Protein AF-A0A534NXF1-F1 (afdb_monomer_lite)

Secondary structure (DSSP, 8-state):
----S-EE--S-SS---SSS-TTHHHHHHHHHHHHTT--GGGEE-PPTT--------

Structure (mmCIF, N/CA/C/O backbone):
data_AF-A0A534NXF1-F1
#
_entry.id   AF-A0A534NXF1-F1
#
loop_
_atom_site.group_PDB
_atom_site.id
_atom_site.type_symbol
_atom_site.label_atom_id
_atom_site.label_alt_id
_atom_site.label_comp_id
_atom_site.label_asym_id
_atom_site.label_entity_i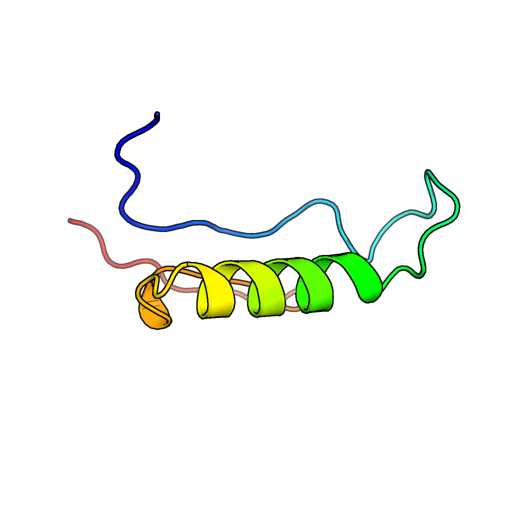d
_atom_site.label_seq_id
_atom_site.pdbx_PDB_ins_code
_atom_site.Cartn_x
_atom_site.Cartn_y
_atom_site.Cartn_z
_atom_site.occupancy
_atom_site.B_iso_or_equiv
_atom_site.auth_seq_id
_atom_site.auth_comp_id
_atom_site.auth_asym_id
_atom_site.auth_atom_id
_atom_site.pdbx_PDB_model_num
ATOM 1 N N . ASP A 1 1 ? -1.901 -7.574 14.471 1.00 81.62 1 ASP A N 1
ATOM 2 C CA . ASP A 1 1 ? -0.530 -7.040 14.354 1.00 81.62 1 ASP A CA 1
ATOM 3 C C . ASP A 1 1 ? -0.465 -5.584 14.767 1.00 81.62 1 ASP A C 1
ATOM 5 O O . ASP A 1 1 ? -0.254 -5.345 15.941 1.00 81.62 1 ASP A O 1
ATOM 9 N N . LEU A 1 2 ? -0.732 -4.617 13.885 1.00 92.81 2 LEU A N 1
ATOM 10 C CA . LEU A 1 2 ? -0.558 -3.194 14.231 1.00 92.81 2 LEU A CA 1
ATOM 11 C C . LEU A 1 2 ? -1.816 -2.496 14.779 1.00 92.81 2 LEU A C 1
ATOM 13 O O . LEU A 1 2 ? -1.729 -1.365 15.241 1.00 92.81 2 LEU A O 1
ATOM 17 N N . GLY A 1 3 ? -2.999 -3.116 14.671 1.00 91.50 3 GLY A N 1
ATOM 18 C CA . GLY A 1 3 ? -4.269 -2.468 15.043 1.00 91.50 3 GLY A CA 1
ATOM 19 C C . GLY A 1 3 ? -4.605 -1.227 14.199 1.00 91.50 3 GLY A C 1
ATOM 20 O O . GLY A 1 3 ? -5.413 -0.396 14.609 1.00 91.50 3 GLY A O 1
ATOM 21 N N . ALA A 1 4 ? -3.970 -1.075 13.032 1.00 92.88 4 ALA A N 1
ATOM 22 C CA . ALA A 1 4 ? -4.146 0.082 12.167 1.00 92.88 4 ALA A CA 1
ATOM 23 C C . ALA A 1 4 ? -5.572 0.151 11.603 1.00 92.88 4 ALA A C 1
ATOM 25 O O . ALA A 1 4 ? -6.129 -0.846 11.147 1.00 92.88 4 ALA A O 1
ATOM 26 N N . ARG A 1 5 ? -6.139 1.361 11.586 1.00 92.88 5 ARG A N 1
ATOM 27 C CA . ARG A 1 5 ? -7.479 1.623 11.035 1.00 92.88 5 ARG A CA 1
ATOM 28 C C . ARG A 1 5 ? -7.514 1.647 9.506 1.00 92.88 5 ARG A C 1
ATOM 30 O O . ARG A 1 5 ? -8.583 1.481 8.929 1.00 92.88 5 ARG A O 1
ATOM 37 N N . ARG A 1 6 ? -6.377 1.918 8.857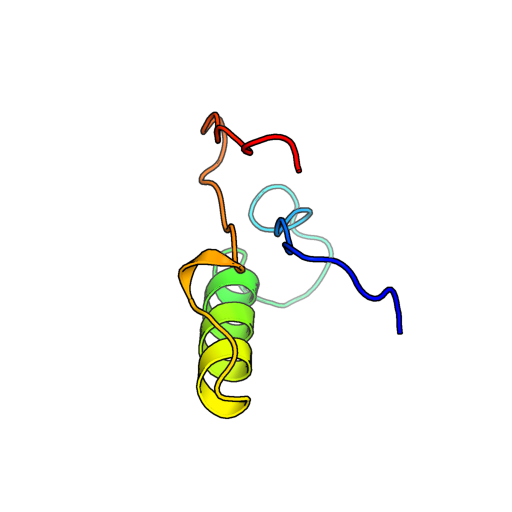 1.00 94.44 6 ARG A N 1
ATOM 38 C CA . ARG A 1 6 ? -6.250 2.071 7.401 1.00 94.44 6 ARG A CA 1
ATOM 39 C C . ARG A 1 6 ? -4.913 1.514 6.921 1.00 94.44 6 ARG A C 1
ATOM 41 O O . ARG A 1 6 ? -3.925 1.600 7.648 1.00 94.44 6 ARG A O 1
ATOM 48 N N . LEU A 1 7 ? -4.891 0.998 5.696 1.00 96.38 7 LEU A N 1
ATOM 49 C CA . LEU A 1 7 ? -3.691 0.578 4.975 1.00 96.38 7 LEU A CA 1
ATOM 50 C C . LEU A 1 7 ? -3.529 1.455 3.733 1.00 96.38 7 LEU A C 1
ATOM 52 O O . LEU A 1 7 ? -4.458 1.554 2.937 1.00 96.38 7 LEU A O 1
ATOM 56 N N . VAL A 1 8 ? -2.351 2.058 3.556 1.00 97.00 8 VAL A N 1
ATOM 57 C CA . VAL A 1 8 ? -1.989 2.813 2.346 1.00 97.00 8 VAL A CA 1
ATOM 58 C C . VAL A 1 8 ? -0.954 2.011 1.568 1.00 97.00 8 VAL A C 1
ATOM 60 O O . VAL A 1 8 ? 0.158 1.796 2.049 1.00 97.00 8 VAL A O 1
ATOM 63 N N . ALA A 1 9 ? -1.329 1.538 0.383 1.00 97.38 9 ALA A N 1
ATOM 64 C CA . ALA A 1 9 ? -0.443 0.780 -0.485 1.00 97.38 9 ALA A CA 1
ATOM 65 C C . ALA A 1 9 ? 0.600 1.702 -1.124 1.00 97.38 9 ALA A C 1
ATOM 67 O O . ALA A 1 9 ? 0.273 2.755 -1.667 1.00 97.38 9 ALA A O 1
ATOM 68 N N . MET A 1 10 ? 1.855 1.270 -1.091 1.00 96.00 10 MET A N 1
ATOM 69 C CA . MET A 1 10 ? 3.002 1.991 -1.636 1.00 96.00 10 MET A CA 1
ATOM 70 C C . MET A 1 10 ? 3.969 1.008 -2.300 1.00 96.00 10 MET A C 1
ATOM 72 O O . MET A 1 10 ? 3.702 -0.193 -2.325 1.00 96.00 10 MET A O 1
ATOM 76 N N . HIS A 1 11 ? 5.089 1.518 -2.820 1.00 95.25 11 HIS A N 1
ATOM 77 C CA . HIS A 1 11 ? 6.195 0.722 -3.372 1.00 95.25 11 HIS A CA 1
ATOM 78 C C . HIS A 1 11 ? 5.851 -0.100 -4.636 1.00 95.25 11 HIS A C 1
ATOM 80 O O . HIS A 1 11 ? 6.651 -0.901 -5.113 1.00 95.25 11 HIS A O 1
ATOM 86 N N . TRP A 1 12 ? 4.680 0.107 -5.228 1.00 96.38 12 TRP A N 1
ATOM 87 C CA . TRP A 1 12 ? 4.287 -0.529 -6.483 1.00 96.38 12 TRP A CA 1
ATOM 88 C C . TRP A 1 12 ? 4.375 0.473 -7.641 1.00 96.38 12 TRP A C 1
ATOM 90 O O . TRP A 1 12 ? 4.376 1.682 -7.417 1.00 96.38 12 TRP A O 1
ATOM 100 N N . GLY A 1 13 ? 4.448 -0.015 -8.881 1.00 94.62 13 GLY A N 1
ATOM 101 C CA . GLY A 1 13 ? 4.267 0.819 -10.076 1.00 94.62 13 GLY A CA 1
ATOM 102 C C . GLY A 1 13 ? 5.431 1.735 -10.476 1.00 94.62 13 GLY A C 1
ATOM 103 O O . GLY A 1 13 ? 5.425 2.224 -11.601 1.00 94.62 13 GLY A O 1
ATOM 104 N N . THR A 1 14 ? 6.423 1.958 -9.605 1.00 93.94 14 THR A N 1
ATOM 105 C CA . THR A 1 14 ? 7.499 2.940 -9.856 1.00 93.94 14 THR A CA 1
ATOM 106 C C . THR A 1 14 ? 8.792 2.320 -10.387 1.00 93.94 14 THR A C 1
ATOM 108 O O . THR A 1 14 ? 9.348 2.810 -11.365 1.00 93.94 14 THR A O 1
ATOM 111 N N . PHE A 1 15 ? 9.284 1.247 -9.759 1.00 94.81 15 PHE A N 1
ATOM 112 C CA . PHE A 1 15 ? 10.542 0.594 -10.132 1.00 94.81 15 PHE A CA 1
ATOM 113 C C . PHE A 1 15 ? 10.336 -0.903 -10.339 1.00 94.81 15 PHE A C 1
ATOM 115 O O . PHE A 1 15 ? 9.623 -1.555 -9.577 1.00 94.81 15 PHE A O 1
ATOM 122 N N . LYS A 1 16 ? 11.006 -1.454 -11.353 1.00 95.00 16 LYS A N 1
ATOM 123 C CA . LYS A 1 16 ? 11.048 -2.893 -11.619 1.00 95.00 16 LYS A CA 1
ATOM 124 C C . LYS A 1 16 ? 12.190 -3.514 -10.815 1.00 95.00 16 LYS A C 1
ATOM 126 O O . LYS A 1 16 ? 13.335 -3.488 -11.250 1.00 95.00 16 LYS A O 1
ATOM 131 N N . LEU A 1 17 ? 11.877 -4.014 -9.623 1.00 95.00 17 LEU A N 1
ATOM 132 C CA . LEU A 1 17 ? 12.864 -4.591 -8.695 1.00 95.00 17 LEU A CA 1
ATOM 133 C C . LEU A 1 17 ? 12.889 -6.126 -8.713 1.00 95.00 17 LEU A C 1
ATOM 135 O O . LEU A 1 17 ? 13.775 -6.745 -8.132 1.00 95.00 17 LEU A O 1
ATOM 139 N N . THR A 1 18 ? 11.902 -6.720 -9.365 1.00 95.12 18 THR A N 1
ATOM 140 C CA . THR A 1 18 ? 11.513 -8.130 -9.296 1.00 95.12 18 THR A CA 1
ATOM 141 C C . THR A 1 18 ? 10.743 -8.492 -10.571 1.00 95.12 18 THR A C 1
ATOM 143 O O . THR A 1 18 ? 10.449 -7.620 -11.397 1.00 95.12 18 THR A O 1
ATOM 146 N N . ASP A 1 19 ? 10.393 -9.765 -10.759 1.00 96.81 19 ASP A N 1
ATOM 147 C CA . ASP A 1 19 ? 9.791 -10.261 -12.002 1.00 96.81 19 ASP A CA 1
ATOM 148 C C . ASP A 1 19 ? 8.283 -9.988 -12.146 1.00 96.81 19 ASP A C 1
ATOM 150 O O . ASP A 1 19 ? 7.784 -10.011 -13.274 1.00 96.81 19 ASP A O 1
ATOM 154 N N . GLU A 1 20 ? 7.560 -9.581 -11.095 1.00 96.44 20 GLU A N 1
ATOM 155 C CA . GLU A 1 20 ? 6.120 -9.298 -11.209 1.00 96.44 20 GLU A CA 1
ATOM 156 C C . GLU A 1 20 ? 5.789 -8.070 -12.084 1.00 96.44 20 GLU A C 1
ATOM 158 O O . GLU A 1 20 ? 6.485 -7.048 -12.033 1.00 96.44 20 GLU A O 1
ATOM 163 N N . PRO A 1 21 ? 4.720 -8.108 -12.898 1.00 96.62 21 PRO A N 1
ATOM 164 C CA . PRO A 1 21 ? 4.192 -6.928 -13.573 1.00 96.62 21 PRO A CA 1
ATOM 165 C C . PRO A 1 21 ? 3.954 -5.771 -12.596 1.00 96.62 21 PRO A C 1
ATOM 167 O O . PRO A 1 21 ? 3.474 -5.967 -11.481 1.00 96.62 21 PRO A O 1
ATOM 170 N N . LEU A 1 22 ? 4.267 -4.545 -13.022 1.00 94.94 22 LEU A N 1
ATOM 171 C CA . LEU A 1 22 ? 4.236 -3.360 -12.154 1.00 94.94 22 LEU A CA 1
ATOM 172 C C . LEU A 1 22 ? 2.842 -3.056 -11.572 1.00 94.94 22 LEU A C 1
ATOM 174 O O . LEU A 1 22 ? 2.737 -2.440 -10.510 1.00 94.94 22 LEU A O 1
ATOM 178 N N . ASP A 1 23 ? 1.783 -3.486 -12.257 1.00 94.44 23 ASP A N 1
ATOM 179 C CA . ASP A 1 23 ? 0.376 -3.317 -11.889 1.00 94.44 23 ASP A CA 1
ATOM 180 C C . ASP A 1 23 ? -0.219 -4.531 -11.143 1.00 94.44 23 ASP A C 1
ATOM 182 O O . ASP A 1 23 ? -1.352 -4.472 -10.648 1.00 94.44 23 ASP A O 1
ATOM 186 N N . GLU A 1 24 ? 0.534 -5.629 -11.013 1.00 97.62 24 GLU A N 1
ATOM 187 C CA . GLU A 1 24 ? 0.100 -6.827 -10.292 1.00 97.62 24 GLU A CA 1
ATOM 188 C C . GLU A 1 24 ? -0.126 -6.570 -8.786 1.00 97.62 24 GLU A C 1
ATOM 190 O O . GLU A 1 24 ? -1.175 -6.997 -8.275 1.00 97.62 24 GLU A O 1
ATOM 195 N N . PRO A 1 25 ? 0.765 -5.866 -8.046 1.00 97.25 25 PRO A N 1
ATOM 196 C CA . PRO A 1 25 ? 0.636 -5.759 -6.593 1.00 97.25 25 PRO A CA 1
ATOM 197 C C . PRO A 1 25 ? -0.693 -5.131 -6.129 1.00 97.25 25 PRO A C 1
ATOM 199 O O . PRO A 1 25 ? -1.364 -5.742 -5.290 1.00 97.25 25 PRO A O 1
ATOM 202 N N . PRO A 1 26 ? -1.176 -4.002 -6.697 1.00 97.31 26 PRO A N 1
ATOM 203 C CA . PRO A 1 26 ? -2.509 -3.469 -6.397 1.00 97.31 26 PRO A CA 1
ATOM 204 C C . PRO A 1 26 ? -3.653 -4.458 -6.620 1.00 97.31 26 PRO A C 1
ATOM 206 O O . PRO A 1 26 ? -4.615 -4.489 -5.848 1.00 97.31 26 PRO A O 1
ATOM 209 N N . ARG A 1 27 ? -3.589 -5.263 -7.688 1.00 97.75 27 ARG A N 1
ATOM 210 C CA . ARG A 1 27 ? -4.630 -6.253 -7.998 1.00 97.75 27 ARG A CA 1
ATOM 211 C C . ARG A 1 27 ? -4.645 -7.372 -6.969 1.00 97.75 27 ARG A C 1
ATOM 213 O O . ARG A 1 27 ? -5.719 -7.719 -6.473 1.00 97.75 27 ARG A O 1
ATOM 220 N N . ARG A 1 28 ? -3.472 -7.911 -6.631 1.00 98.19 28 ARG A N 1
ATOM 221 C CA . ARG A 1 28 ? -3.341 -8.977 -5.630 1.00 98.19 28 ARG A CA 1
ATOM 222 C C . ARG A 1 28 ? -3.749 -8.506 -4.246 1.00 98.19 28 ARG A C 1
ATOM 224 O O . ARG A 1 28 ? -4.498 -9.212 -3.578 1.00 98.19 28 ARG A O 1
ATOM 231 N N . LEU A 1 29 ? -3.354 -7.293 -3.862 1.00 98.38 29 LEU A N 1
ATOM 232 C CA . LEU A 1 29 ? -3.765 -6.687 -2.600 1.00 98.38 29 LEU A CA 1
ATOM 233 C C . LEU A 1 29 ? -5.291 -6.574 -2.501 1.00 98.38 29 LEU A C 1
ATOM 235 O O . LEU A 1 29 ? -5.866 -7.031 -1.519 1.00 98.38 29 LEU A O 1
ATOM 239 N N . ARG A 1 30 ? -5.967 -6.044 -3.531 1.00 98.31 30 ARG A N 1
ATOM 240 C CA . ARG A 1 30 ? -7.440 -5.956 -3.549 1.00 98.31 30 ARG A CA 1
ATOM 241 C C . ARG A 1 30 ? -8.114 -7.329 -3.515 1.00 98.31 30 ARG A C 1
ATOM 243 O O . ARG A 1 30 ? -9.135 -7.488 -2.850 1.00 98.31 30 ARG A O 1
ATOM 250 N N . ALA A 1 31 ? -7.573 -8.316 -4.229 1.00 98.44 31 ALA A N 1
ATOM 251 C CA . ALA A 1 31 ? -8.109 -9.676 -4.221 1.00 98.44 31 ALA A CA 1
ATOM 252 C C . ALA A 1 31 ? -8.018 -10.310 -2.826 1.00 98.44 31 ALA A C 1
ATOM 254 O O . ALA A 1 31 ? -9.009 -10.842 -2.329 1.00 98.44 31 ALA A O 1
ATOM 255 N N . GLU A 1 32 ? -6.864 -10.183 -2.173 1.00 98.50 32 GLU A N 1
ATOM 256 C CA . GLU A 1 32 ? -6.644 -10.688 -0.820 1.00 98.50 32 GLU A CA 1
ATOM 257 C C . GLU A 1 32 ? -7.497 -9.943 0.215 1.00 98.50 32 GLU A C 1
ATOM 259 O O . GLU A 1 32 ? -8.104 -10.562 1.086 1.00 98.50 32 GLU A O 1
ATOM 264 N N . TRP A 1 33 ? -7.621 -8.622 0.081 1.00 98.44 33 TRP A N 1
ATOM 265 C CA . TRP A 1 33 ? -8.469 -7.801 0.946 1.00 98.44 33 TRP A CA 1
ATOM 266 C C . TRP A 1 33 ? -9.928 -8.263 0.924 1.00 98.44 33 TRP A C 1
ATOM 268 O O . TRP A 1 33 ? -10.528 -8.483 1.979 1.00 98.44 33 TRP A O 1
ATOM 278 N N . ARG A 1 34 ? -10.470 -8.495 -0.282 1.00 98.19 34 ARG A N 1
ATOM 279 C CA . ARG A 1 34 ? -11.816 -9.053 -0.473 1.00 98.19 34 ARG A CA 1
ATOM 280 C C . ARG A 1 34 ? -11.932 -10.468 0.078 1.00 98.19 34 ARG A C 1
ATOM 282 O O . ARG A 1 34 ? -12.902 -10.760 0.768 1.00 98.19 34 ARG A O 1
ATOM 289 N N . ARG A 1 35 ? -10.943 -11.333 -0.176 1.00 98.56 35 ARG A N 1
ATOM 290 C CA . ARG A 1 35 ? -10.919 -12.714 0.338 1.00 98.56 35 ARG A CA 1
ATOM 291 C C . ARG A 1 35 ? -11.005 -12.756 1.865 1.00 98.56 35 ARG A C 1
ATOM 293 O O . ARG A 1 35 ? -11.625 -13.658 2.417 1.00 98.56 35 ARG A O 1
ATOM 300 N N . ARG A 1 36 ? -10.397 -11.780 2.543 1.00 97.56 36 ARG A N 1
ATOM 301 C CA . ARG A 1 36 ? -10.422 -11.643 4.005 1.00 97.56 36 ARG A CA 1
ATOM 302 C C . ARG A 1 36 ? -11.657 -10.917 4.550 1.00 97.56 36 ARG A C 1
ATOM 304 O O . ARG A 1 36 ? -11.771 -10.803 5.766 1.00 97.56 36 ARG A O 1
ATOM 311 N N . GLY A 1 37 ? -12.553 -10.419 3.694 1.00 97.31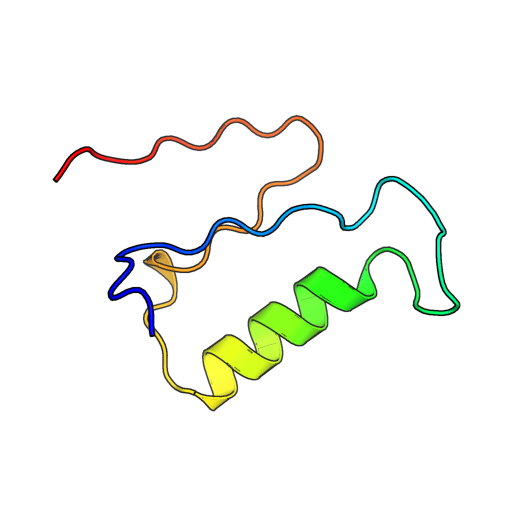 37 GLY A N 1
ATOM 312 C CA . GLY A 1 37 ? -13.755 -9.691 4.115 1.00 97.31 37 GLY A CA 1
ATOM 313 C C . GLY A 1 37 ? -13.455 -8.386 4.860 1.00 97.31 37 GLY A C 1
ATOM 314 O O . GLY A 1 37 ? -14.219 -7.981 5.735 1.00 97.31 37 GLY A O 1
ATOM 315 N N . LEU A 1 38 ? -12.317 -7.750 4.569 1.00 96.69 38 LEU A N 1
ATOM 316 C CA . LEU A 1 38 ? -11.919 -6.507 5.224 1.00 96.69 38 LEU A CA 1
ATOM 317 C C . LEU A 1 38 ? -12.702 -5.315 4.656 1.00 96.69 38 LEU A C 1
ATOM 319 O O . LEU A 1 38 ? -13.093 -5.305 3.490 1.00 96.69 38 LEU A O 1
ATOM 323 N N . GLN A 1 39 ? -12.903 -4.292 5.488 1.00 95.62 39 GLN A N 1
ATOM 324 C CA . GLN A 1 39 ? -13.630 -3.074 5.121 1.00 95.62 39 GLN A CA 1
ATOM 325 C C . GLN A 1 39 ? -12.956 -2.381 3.929 1.00 95.62 39 GLN A C 1
ATOM 327 O O . GLN A 1 39 ? -11.773 -2.046 3.998 1.00 95.62 39 GLN A O 1
ATOM 332 N N . GLU A 1 40 ? -13.682 -2.164 2.835 1.00 94.62 40 GLU A N 1
ATOM 333 C CA . GLU A 1 40 ? -13.115 -1.640 1.585 1.00 94.62 40 GLU A CA 1
ATOM 334 C C . GLU A 1 40 ? -12.559 -0.220 1.755 1.00 94.62 40 GLU A C 1
ATOM 336 O O . GLU A 1 40 ? -11.448 0.068 1.324 1.00 94.62 40 GLU A O 1
ATOM 341 N N . GLN A 1 41 ? -13.255 0.626 2.516 1.00 93.00 41 GLN A N 1
ATOM 342 C CA . GLN A 1 41 ? -12.846 1.995 2.841 1.00 93.00 41 GLN A CA 1
ATOM 343 C C . GLN A 1 41 ? -11.574 2.093 3.704 1.00 93.00 41 GLN A C 1
ATOM 345 O O . GLN A 1 41 ? -11.029 3.182 3.887 1.00 93.00 41 GLN A O 1
ATOM 350 N N . ALA A 1 42 ? -11.110 0.976 4.272 1.00 95.19 42 ALA A N 1
ATOM 351 C CA . ALA A 1 42 ? -9.861 0.921 5.025 1.00 95.19 42 ALA A CA 1
ATOM 352 C C . ALA A 1 42 ? -8.645 0.594 4.137 1.00 95.19 42 ALA A C 1
ATOM 354 O O . ALA A 1 42 ? -7.514 0.745 4.602 1.00 95.19 42 ALA A O 1
ATOM 355 N N . LEU 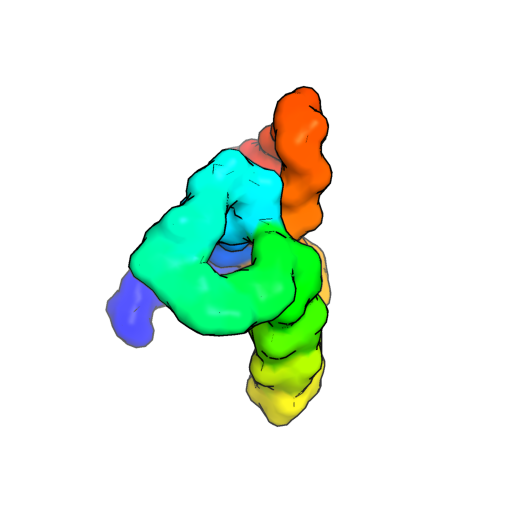A 1 43 ? -8.856 0.186 2.880 1.00 97.31 43 LEU A N 1
ATOM 356 C CA . LEU A 1 43 ? -7.795 -0.032 1.902 1.00 97.31 43 LEU A CA 1
ATOM 357 C C . LEU A 1 43 ? -7.670 1.175 0.971 1.00 97.31 43 LEU A C 1
ATOM 359 O O . LEU A 1 43 ? -8.563 1.470 0.184 1.00 97.31 43 LEU A O 1
ATOM 363 N N . LEU A 1 44 ? -6.516 1.832 1.014 1.00 97.62 44 LEU A N 1
ATOM 364 C CA . LEU A 1 44 ? -6.190 2.974 0.172 1.00 97.62 44 LEU A CA 1
ATOM 365 C C . LEU A 1 44 ? -5.077 2.565 -0.795 1.00 97.62 44 LEU A C 1
ATOM 367 O O . LEU A 1 44 ? -3.985 2.184 -0.375 1.00 97.62 44 LEU A O 1
ATOM 371 N N . VAL A 1 45 ? -5.358 2.623 -2.096 1.00 97.44 45 VAL A N 1
ATOM 372 C CA . VAL A 1 45 ? -4.399 2.299 -3.165 1.00 97.44 45 VAL A CA 1
ATOM 373 C C . VAL A 1 45 ? -4.337 3.486 -4.127 1.00 97.44 45 VAL A C 1
ATOM 375 O O . VAL A 1 45 ? -4.992 3.437 -5.170 1.00 97.44 45 VAL A O 1
ATOM 378 N N . PRO A 1 46 ? -3.625 4.564 -3.750 1.00 96.56 46 PRO A N 1
ATOM 379 C CA . PRO A 1 46 ? -3.562 5.781 -4.550 1.00 96.56 46 PRO A CA 1
ATOM 380 C C . PRO A 1 46 ? -2.834 5.540 -5.876 1.00 96.56 46 PRO A C 1
ATOM 382 O O . PRO A 1 46 ? -1.854 4.793 -5.917 1.00 96.56 46 PRO A O 1
ATOM 385 N N . ALA A 1 47 ? -3.281 6.187 -6.948 1.00 95.00 47 ALA A N 1
ATOM 386 C CA . ALA A 1 47 ? -2.537 6.299 -8.195 1.00 95.00 47 ALA A CA 1
ATOM 387 C C . ALA A 1 47 ? -1.254 7.131 -8.004 1.00 95.00 47 ALA A C 1
ATOM 389 O O . ALA A 1 47 ? -1.106 7.894 -7.047 1.00 95.00 47 AL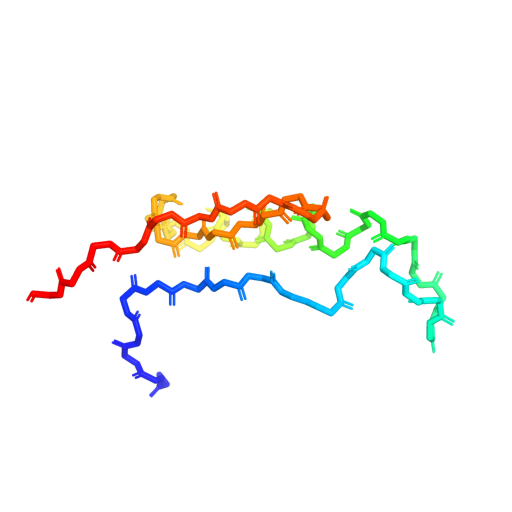A A O 1
ATOM 390 N N . ILE A 1 48 ? -0.306 7.003 -8.936 1.00 93.62 48 ILE A N 1
ATOM 391 C CA . ILE A 1 48 ? 0.941 7.778 -8.903 1.00 93.62 48 ILE A CA 1
ATOM 392 C C . ILE A 1 48 ? 0.599 9.272 -9.018 1.00 93.62 48 ILE A C 1
ATOM 394 O O . ILE A 1 48 ? 0.036 9.706 -10.020 1.00 93.62 48 ILE A O 1
ATOM 398 N N . GLY A 1 49 ? 0.938 10.046 -7.983 1.00 95.75 49 GLY A N 1
ATOM 399 C CA . GLY A 1 49 ? 0.627 11.478 -7.882 1.00 95.75 49 GLY A CA 1
ATOM 400 C C . GLY A 1 49 ? -0.742 11.806 -7.271 1.00 95.75 49 GLY A C 1
ATOM 401 O O . GLY A 1 49 ? -1.053 12.981 -7.091 1.00 95.75 49 GLY A O 1
ATOM 402 N N . GLU A 1 50 ? -1.555 10.807 -6.918 1.00 97.44 50 GLU A N 1
ATOM 403 C CA . GLU A 1 50 ? -2.844 11.033 -6.263 1.00 97.44 50 GLU A CA 1
ATOM 404 C C . GLU A 1 50 ? -2.658 11.511 -4.818 1.00 97.44 50 GLU A C 1
ATOM 406 O O . GLU A 1 50 ? -1.884 10.950 -4.040 1.00 97.44 50 GLU A O 1
ATOM 411 N N . THR A 1 51 ? -3.415 12.541 -4.439 1.00 96.81 51 THR A N 1
ATOM 412 C CA . THR A 1 51 ? -3.543 12.966 -3.042 1.00 96.81 51 THR A CA 1
ATOM 413 C C . THR A 1 51 ? -4.769 12.313 -2.422 1.00 96.81 51 THR A C 1
ATOM 415 O O . THR A 1 51 ? -5.874 12.461 -2.934 1.00 96.81 51 THR A O 1
ATOM 418 N N . ILE A 1 52 ? -4.584 11.647 -1.282 1.00 94.75 52 ILE A N 1
ATOM 419 C CA . ILE A 1 52 ? -5.673 11.043 -0.510 1.00 94.75 52 ILE A CA 1
ATOM 420 C C . ILE A 1 52 ? -5.857 11.781 0.815 1.00 94.75 52 ILE A C 1
ATOM 422 O O . ILE A 1 52 ? -4.901 12.023 1.552 1.00 94.75 52 ILE A O 1
ATOM 426 N N . SER A 1 53 ? -7.099 12.133 1.142 1.00 92.56 53 SER A N 1
ATOM 427 C CA . SER A 1 53 ? -7.437 12.693 2.451 1.00 92.56 53 SER A CA 1
ATOM 428 C C . SER A 1 53 ? -7.700 11.572 3.447 1.00 92.56 53 SER A C 1
ATOM 430 O O . SER A 1 53 ? -8.538 10.699 3.222 1.00 92.56 53 SER A O 1
ATOM 432 N N . VAL A 1 54 ? -7.008 11.611 4.583 1.00 89.88 54 VAL A N 1
ATOM 433 C CA . VAL A 1 54 ? -7.207 10.656 5.672 1.00 89.88 54 VAL A CA 1
ATOM 434 C C . VAL A 1 54 ? -7.806 11.403 6.853 1.00 89.88 54 VAL A C 1
ATOM 436 O O 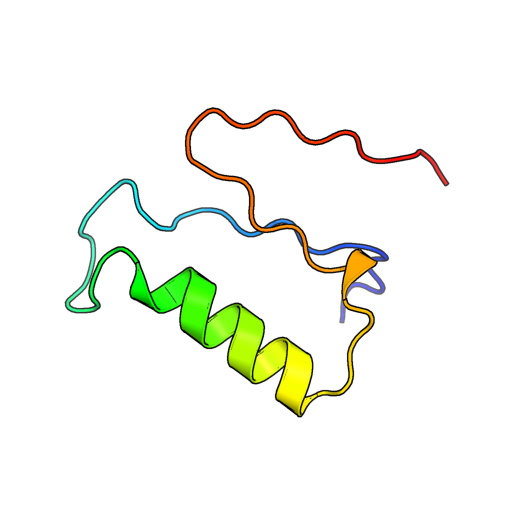. VAL A 1 54 ? -7.145 12.247 7.448 1.00 89.88 54 VAL A O 1
ATOM 439 N N . ALA A 1 55 ? -9.059 11.102 7.196 1.00 80.31 55 ALA A N 1
ATOM 440 C CA . ALA A 1 55 ? -9.688 11.713 8.362 1.00 80.31 55 ALA A CA 1
ATOM 441 C C . ALA A 1 55 ? -8.914 11.350 9.641 1.00 80.31 55 ALA A C 1
ATOM 443 O O . ALA A 1 55 ? -8.587 10.170 9.855 1.00 80.31 55 ALA A O 1
ATOM 444 N N . ALA A 1 56 ? -8.651 12.355 10.480 1.00 70.44 56 ALA A N 1
ATOM 445 C CA . ALA A 1 56 ? -8.171 12.145 11.841 1.00 70.44 56 ALA A CA 1
ATOM 446 C C . ALA A 1 56 ? -9.176 11.283 12.628 1.00 70.44 56 ALA A C 1
ATOM 448 O O . ALA A 1 56 ? -10.353 11.210 12.269 1.00 70.44 56 ALA A O 1
ATOM 449 N N . ALA A 1 57 ? -8.667 10.558 13.627 1.00 61.00 57 ALA A N 1
ATOM 450 C CA . ALA A 1 57 ? -9.515 9.806 14.553 1.00 61.00 57 ALA A CA 1
ATOM 451 C C . ALA A 1 57 ? -10.288 10.758 15.460 1.00 61.00 57 ALA A C 1
ATOM 453 O O . ALA A 1 57 ? -9.673 11.777 15.843 1.00 61.00 57 ALA A O 1
#

Sequence (57 aa):
DLGARRLVAMHWGTFKLTDEPLDEPPRRLRAEWRRRGLQEQALLVPAIGETISVAAA

Foldseek 3Di:
DPPDQADEDDPAQPDDPDDDDRPVVVVVVVVVCVVVVHDPVRYHYADDVDDDDDDDD

Radius of gyration: 12.6 Å; chains: 1; bounding box: 27×26×29 Å

pLDDT: mean 94.31, std 6.46, range [61.0, 98.56]